Protein AF-A0A662TTC0-F1 (afdb_monomer_lite)

Sequence (134 aa):
MVNDAEAVLLLKRLGYTEDDAKTLVELWKAKLAEKDMRETQRYVRDAYSLGTITRQEAEKRLRDVGLSEEKIKIVLDKEDARRLGSVKLPSASTVVKWLKAKIITEETAKKILEEINVKKEYIPYYIAEGKANA

Foldseek 3Di:
DQDLVNQLVVVVVVPDDSVVSNVVSVVVVVVVLVVVLVVQLVVLLVCVLVVVDDLVVSQVSNVVSPDDPVVSCVSVVVSVVVSLVVPPQDDLVRLLVCLLVVVDDLVRSLVSCVSVPPDPVCSVVSSVSSVPHD

Secondary structure (DSSP, 8-state):
---HHHHHHHHHHTT--HHHHHHHHHHHHHHHHHHHHHHHHHHHHHHHHTTSS-HHHHHHHHHHTT--HHHHHHHHHHHHHHHHHHS-PPPHHHHHHHHHTTSS-HHHHHHHHHHTT--TTTHHHHHHHHHS--

Radius of gyration: 27.47 Å; chains: 1; bounding box: 53×26×77 Å

Structure (mmCIF, N/CA/C/O backbone):
data_AF-A0A662TTC0-F1
#
_entry.id   AF-A0A662TTC0-F1
#
loop_
_atom_site.group_PDB
_atom_site.id
_atom_site.type_symbol
_atom_site.label_atom_id
_atom_site.label_alt_id
_atom_site.label_comp_id
_atom_site.label_asym_id
_atom_site.label_entity_id
_atom_site.label_seq_id
_atom_site.pdbx_PDB_ins_code
_atom_site.Cartn_x
_atom_site.Cartn_y
_atom_site.Cartn_z
_atom_site.occupancy
_atom_site.B_iso_or_equiv
_atom_site.auth_seq_id
_atom_site.auth_comp_id
_atom_site.auth_asym_id
_atom_site.auth_atom_id
_atom_site.pdbx_PDB_model_num
ATOM 1 N N . MET A 1 1 ? 3.334 -2.609 -35.422 1.00 64.88 1 MET A N 1
ATOM 2 C CA . MET A 1 1 ? 4.120 -2.041 -34.307 1.00 64.88 1 MET A CA 1
ATOM 3 C C . MET A 1 1 ? 5.497 -1.751 -34.866 1.00 64.88 1 MET A C 1
ATOM 5 O O . MET A 1 1 ? 6.020 -2.640 -35.520 1.00 64.88 1 MET A O 1
ATOM 9 N N . VAL A 1 2 ? 6.016 -0.536 -34.697 1.00 80.75 2 VAL A N 1
ATOM 10 C CA . VAL A 1 2 ? 7.366 -0.181 -35.161 1.00 80.75 2 VAL A CA 1
ATOM 11 C C . VAL A 1 2 ? 8.371 -0.810 -34.195 1.00 80.75 2 VAL A C 1
ATOM 13 O O . VAL A 1 2 ? 8.232 -0.610 -32.989 1.00 80.75 2 VAL A O 1
ATOM 16 N N . ASN A 1 3 ? 9.320 -1.600 -34.694 1.00 90.94 3 ASN A N 1
ATOM 17 C CA . ASN A 1 3 ? 10.397 -2.157 -33.863 1.00 90.94 3 ASN A CA 1
ATOM 18 C C . ASN A 1 3 ? 11.559 -1.156 -33.694 1.00 90.94 3 ASN A C 1
ATOM 20 O O . ASN A 1 3 ? 11.620 -0.145 -34.392 1.00 90.94 3 ASN A O 1
ATOM 24 N N . ASP A 1 4 ? 12.495 -1.431 -32.783 1.00 92.25 4 ASP A N 1
ATOM 25 C CA . ASP A 1 4 ? 13.611 -0.525 -32.466 1.00 92.25 4 ASP A CA 1
ATOM 26 C C . ASP A 1 4 ? 14.416 -0.108 -33.712 1.00 92.25 4 ASP A C 1
ATOM 28 O O . ASP A 1 4 ? 14.747 1.067 -33.879 1.00 92.25 4 ASP A O 1
ATOM 32 N N . ALA A 1 5 ? 14.689 -1.045 -34.626 1.00 91.88 5 ALA A N 1
ATOM 33 C CA . ALA A 1 5 ? 15.446 -0.770 -35.846 1.00 91.88 5 ALA A CA 1
ATOM 34 C C . ALA A 1 5 ? 14.666 0.136 -36.813 1.00 91.88 5 ALA A C 1
ATOM 36 O O . ALA A 1 5 ? 15.222 1.073 -37.390 1.00 91.88 5 ALA A O 1
ATOM 37 N N . GLU A 1 6 ? 13.363 -0.101 -36.958 1.00 94.50 6 GLU A N 1
ATOM 38 C CA . GLU A 1 6 ? 12.475 0.751 -37.749 1.00 94.50 6 GLU A CA 1
ATOM 39 C C . GLU A 1 6 ? 12.350 2.154 -37.136 1.00 94.50 6 GLU A C 1
ATOM 41 O O . GLU A 1 6 ? 12.368 3.145 -37.868 1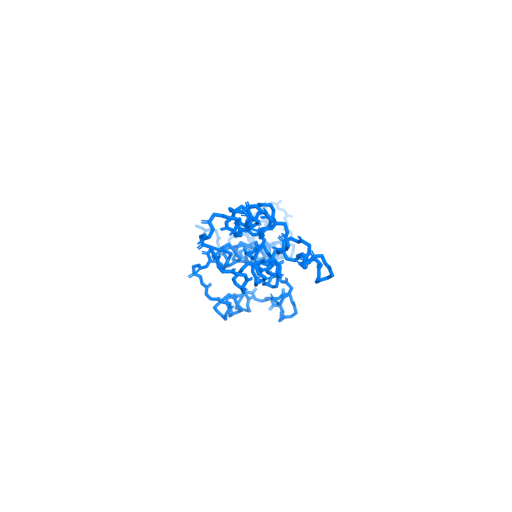.00 94.50 6 GLU A O 1
ATOM 46 N N . ALA A 1 7 ? 12.297 2.265 -35.805 1.00 94.00 7 ALA A N 1
ATOM 47 C CA . ALA A 1 7 ? 12.257 3.545 -35.103 1.00 94.00 7 ALA A CA 1
ATOM 48 C C . ALA A 1 7 ? 13.539 4.361 -35.341 1.00 94.00 7 ALA A C 1
ATOM 50 O O . ALA A 1 7 ? 13.454 5.548 -35.665 1.00 94.00 7 ALA A O 1
ATOM 51 N N . VAL A 1 8 ? 14.716 3.724 -35.280 1.00 95.50 8 VAL A N 1
ATOM 52 C CA . VAL A 1 8 ? 15.998 4.372 -35.610 1.00 95.50 8 VAL A CA 1
ATOM 53 C C . VAL A 1 8 ? 16.004 4.876 -37.056 1.00 95.50 8 VAL A C 1
ATOM 55 O O . VAL A 1 8 ? 16.403 6.012 -37.308 1.00 95.50 8 VAL A O 1
ATOM 58 N N . LEU A 1 9 ? 15.527 4.077 -38.018 1.00 95.69 9 LEU A N 1
ATOM 59 C CA . LEU A 1 9 ? 15.461 4.488 -39.426 1.00 95.69 9 LEU A CA 1
ATOM 60 C C . LEU A 1 9 ? 14.521 5.680 -39.648 1.00 95.69 9 LEU A C 1
ATOM 62 O O . LEU A 1 9 ? 14.849 6.584 -40.420 1.00 95.69 9 LEU A O 1
ATOM 66 N N . LEU A 1 10 ? 13.369 5.702 -38.974 1.00 95.56 10 LEU A N 1
ATOM 67 C CA . LEU A 1 10 ? 12.433 6.825 -39.032 1.00 95.56 10 LEU A CA 1
ATOM 68 C C . LEU A 1 10 ? 13.042 8.097 -38.431 1.00 95.56 10 LEU A C 1
ATOM 70 O O . LEU A 1 10 ? 12.947 9.157 -39.044 1.00 95.56 10 LEU A O 1
ATOM 74 N N . LEU A 1 11 ? 13.728 7.994 -37.291 1.00 96.25 11 LEU A N 1
ATOM 75 C CA . LEU A 1 11 ? 14.428 9.125 -36.675 1.00 96.25 11 LEU A CA 1
ATOM 76 C C . LEU A 1 11 ? 15.554 9.650 -37.577 1.00 96.25 11 LEU A C 1
ATOM 78 O O . LEU A 1 11 ? 15.658 10.858 -37.785 1.00 96.25 11 LEU A O 1
ATOM 82 N N . LYS A 1 12 ? 16.328 8.765 -38.217 1.00 97.00 12 LYS A N 1
ATOM 83 C CA . LYS A 1 12 ? 17.344 9.169 -39.205 1.00 97.00 12 LYS A CA 1
ATOM 84 C C . LYS A 1 12 ? 16.731 9.917 -40.395 1.00 97.00 12 LYS A C 1
ATOM 86 O O . LYS A 1 12 ? 17.291 10.912 -40.843 1.00 97.00 12 LYS A O 1
ATOM 91 N N . ARG A 1 13 ? 15.554 9.498 -40.881 1.00 96.19 13 ARG A N 1
ATOM 92 C CA . ARG A 1 13 ? 1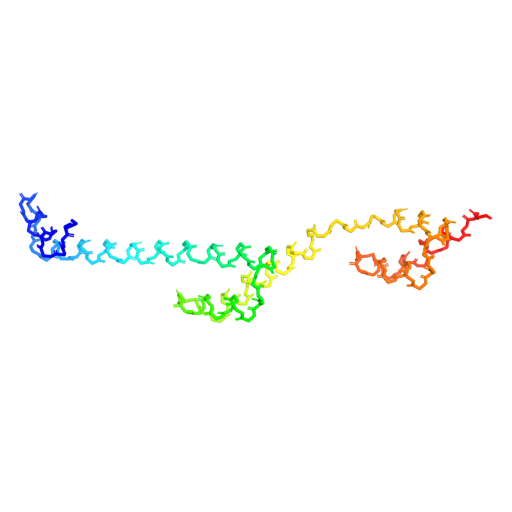4.817 10.214 -41.947 1.00 96.19 13 ARG A CA 1
ATOM 93 C C . ARG A 1 13 ? 14.353 11.610 -41.530 1.00 96.19 13 ARG A C 1
ATOM 95 O O . ARG A 1 13 ? 14.220 12.473 -42.389 1.00 96.19 13 ARG A O 1
ATOM 102 N N . LEU A 1 14 ? 14.122 11.828 -40.237 1.00 96.12 14 LEU A N 1
ATOM 103 C CA . LEU A 1 14 ? 13.781 13.135 -39.668 1.00 96.12 14 LEU A CA 1
ATOM 104 C C . LEU A 1 14 ? 15.013 14.024 -39.417 1.00 96.12 14 LEU A C 1
ATOM 106 O O . LEU A 1 14 ? 14.856 15.153 -38.963 1.00 96.12 14 LEU A O 1
ATOM 110 N N . GLY A 1 15 ? 16.222 13.540 -39.726 1.00 96.94 15 GLY A N 1
ATOM 111 C CA . GLY A 1 15 ? 17.468 14.304 -39.630 1.00 96.94 15 GLY A CA 1
ATOM 112 C C . GLY A 1 15 ? 18.302 14.029 -38.378 1.00 96.94 15 GLY A C 1
ATOM 113 O O . GLY A 1 15 ? 19.324 14.685 -38.191 1.00 96.94 15 GLY A O 1
ATOM 114 N N . TYR A 1 16 ? 17.913 13.070 -37.533 1.00 96.94 16 TYR A N 1
ATOM 115 C CA . TYR A 1 16 ? 18.737 12.668 -36.391 1.00 96.94 16 TYR A CA 1
ATOM 116 C C . TYR A 1 16 ? 19.957 11.859 -36.837 1.00 96.94 16 TYR A C 1
ATOM 118 O O . TYR A 1 16 ? 19.892 11.064 -37.781 1.00 96.94 16 TYR A O 1
ATOM 126 N N . THR A 1 17 ? 21.067 12.018 -36.116 1.00 97.69 17 THR A N 1
ATOM 127 C CA . THR A 1 17 ? 22.215 11.121 -36.271 1.00 97.69 17 THR A CA 1
ATOM 128 C C . THR A 1 17 ? 21.845 9.712 -35.802 1.00 97.69 17 THR A C 1
ATOM 130 O O . THR A 1 17 ? 20.854 9.501 -35.101 1.00 97.69 17 THR A O 1
ATOM 133 N N . GLU A 1 18 ? 22.628 8.713 -36.202 1.00 94.94 18 GLU A N 1
ATOM 134 C CA . GLU A 1 18 ? 22.376 7.338 -35.768 1.00 94.94 18 GLU A CA 1
ATOM 135 C C . GLU A 1 18 ? 22.512 7.163 -34.250 1.00 94.94 18 GLU A C 1
ATOM 137 O O . GLU A 1 18 ? 21.710 6.449 -33.647 1.00 94.94 18 GLU A O 1
ATOM 142 N N . ASP A 1 19 ? 23.479 7.843 -33.636 1.00 96.56 19 ASP A N 1
ATOM 143 C CA . ASP A 1 19 ? 23.717 7.776 -32.194 1.00 96.56 19 ASP A CA 1
ATOM 144 C C . ASP A 1 19 ? 22.597 8.470 -31.410 1.00 96.56 19 ASP A C 1
ATOM 146 O O . ASP A 1 19 ? 22.090 7.911 -30.431 1.00 96.56 19 ASP A O 1
ATOM 150 N N . ASP A 1 20 ? 22.123 9.629 -31.883 1.00 97.19 20 ASP A N 1
ATOM 151 C CA . ASP A 1 20 ? 20.967 10.310 -31.286 1.00 97.19 20 ASP A CA 1
ATOM 152 C C . ASP A 1 20 ? 19.701 9.460 -31.417 1.00 97.19 20 ASP A C 1
ATOM 154 O O . ASP A 1 20 ? 18.944 9.307 -30.458 1.00 97.19 20 ASP A O 1
ATOM 158 N N . ALA A 1 21 ? 19.478 8.858 -32.589 1.00 97.38 21 ALA A N 1
ATOM 159 C CA . ALA A 1 21 ? 18.326 8.002 -32.834 1.00 97.38 21 ALA A CA 1
ATOM 160 C C . ALA A 1 21 ? 18.311 6.781 -31.897 1.00 97.38 21 ALA A C 1
ATOM 162 O O . ALA A 1 21 ? 17.276 6.482 -31.299 1.00 97.38 21 ALA A O 1
ATOM 163 N N . LYS A 1 22 ? 19.457 6.109 -31.713 1.00 95.88 22 LYS A N 1
ATOM 164 C CA . LYS A 1 22 ? 19.595 4.997 -30.753 1.00 95.88 22 LYS A CA 1
ATOM 165 C C . LYS A 1 22 ? 19.353 5.461 -29.316 1.00 95.88 22 LYS A C 1
ATOM 167 O O . LYS A 1 22 ? 18.604 4.818 -28.585 1.00 95.88 22 LYS A O 1
ATOM 172 N N . THR A 1 23 ? 19.923 6.603 -28.934 1.00 97.00 23 THR A N 1
ATOM 173 C CA . THR A 1 23 ? 19.750 7.182 -27.592 1.00 97.00 23 THR A CA 1
ATOM 174 C C . THR A 1 23 ? 18.283 7.499 -27.296 1.00 97.00 23 THR A C 1
ATOM 176 O O . THR A 1 23 ? 17.789 7.200 -26.209 1.00 97.00 23 THR A O 1
ATOM 179 N N . LEU A 1 24 ? 17.554 8.060 -28.265 1.00 95.88 24 LEU A N 1
ATOM 180 C CA . LEU A 1 24 ? 16.129 8.367 -28.129 1.00 95.88 24 LEU A CA 1
ATOM 181 C C . LEU A 1 24 ? 15.269 7.109 -27.978 1.00 95.88 24 LEU A C 1
ATOM 183 O O . LEU A 1 24 ? 14.345 7.104 -27.161 1.00 95.88 24 LEU A O 1
ATOM 187 N N . VAL A 1 25 ? 15.573 6.049 -28.733 1.00 95.75 25 VAL A N 1
ATOM 188 C CA . VAL A 1 25 ? 14.876 4.759 -28.620 1.00 95.75 25 VAL A CA 1
ATOM 189 C C . VAL A 1 25 ? 15.090 4.146 -27.234 1.00 95.75 25 VAL A C 1
ATOM 191 O O . VAL A 1 25 ? 14.118 3.762 -26.582 1.00 95.75 25 VAL A O 1
ATOM 194 N N . GLU A 1 26 ? 16.324 4.131 -26.730 1.00 95.62 26 GLU A N 1
ATOM 195 C CA . GLU A 1 26 ? 16.621 3.610 -25.389 1.00 95.62 26 GLU A CA 1
ATOM 196 C C . GLU A 1 26 ? 15.981 4.453 -24.277 1.00 95.62 26 GLU A C 1
ATOM 198 O O . GLU A 1 26 ? 15.371 3.909 -23.353 1.00 95.62 26 GLU A O 1
ATOM 203 N N . LEU A 1 27 ? 16.007 5.785 -24.397 1.00 95.50 27 LEU A N 1
ATOM 204 C CA . LEU A 1 27 ? 15.302 6.676 -23.472 1.00 95.50 27 LEU A CA 1
ATOM 205 C C . LEU A 1 27 ? 13.792 6.399 -23.459 1.00 95.50 27 LEU A C 1
ATOM 207 O O . LEU A 1 27 ? 13.161 6.420 -22.400 1.00 95.50 27 LEU A O 1
ATOM 211 N N . TRP A 1 28 ? 13.195 6.162 -24.627 1.00 94.38 28 TRP A N 1
ATOM 212 C CA . TRP A 1 28 ? 11.773 5.855 -24.732 1.00 94.38 28 TRP A CA 1
ATOM 213 C C . TRP A 1 28 ? 11.429 4.518 -24.069 1.00 94.38 28 TRP A C 1
ATOM 215 O O . TRP A 1 28 ? 10.473 4.456 -23.294 1.00 94.38 28 TRP A O 1
ATOM 225 N N . LYS A 1 29 ? 12.246 3.482 -24.279 1.00 93.75 29 LYS A N 1
ATOM 226 C CA . LYS A 1 29 ? 12.089 2.176 -23.620 1.00 93.75 29 LYS A CA 1
ATOM 227 C C . LYS A 1 29 ? 12.210 2.290 -22.102 1.00 93.75 29 LYS A C 1
ATOM 229 O O . LYS A 1 29 ? 11.369 1.750 -21.385 1.00 93.75 29 LYS A O 1
ATOM 234 N N . ALA A 1 30 ? 13.180 3.060 -21.609 1.00 92.12 30 ALA A N 1
ATOM 235 C CA . ALA A 1 30 ? 13.325 3.330 -20.180 1.00 92.12 30 ALA A CA 1
ATOM 236 C C . ALA A 1 30 ? 12.084 4.031 -19.598 1.00 92.12 30 ALA A C 1
ATOM 238 O O . ALA A 1 30 ? 11.592 3.641 -18.539 1.00 92.12 30 ALA A O 1
ATOM 239 N N . LYS A 1 31 ? 11.524 5.019 -20.311 1.00 93.00 31 LYS A N 1
ATOM 240 C CA . LYS A 1 31 ? 10.289 5.708 -19.898 1.00 93.00 31 LYS A CA 1
ATOM 241 C C . LYS A 1 31 ? 9.072 4.784 -19.872 1.00 93.00 31 LYS A C 1
ATOM 243 O O . LYS A 1 31 ? 8.242 4.916 -18.974 1.00 93.00 31 LYS A O 1
ATOM 248 N N . LEU A 1 32 ? 8.949 3.873 -20.838 1.00 91.56 32 LEU A N 1
ATOM 249 C CA . LEU A 1 32 ? 7.881 2.872 -20.841 1.00 91.56 32 LEU A CA 1
ATOM 250 C C . LEU A 1 32 ? 8.004 1.925 -19.648 1.00 91.56 32 LEU A C 1
ATOM 252 O O . LEU A 1 32 ? 7.039 1.764 -18.909 1.00 91.56 32 LEU A O 1
ATOM 256 N N . ALA A 1 33 ? 9.200 1.386 -19.404 1.00 89.50 33 ALA A N 1
ATOM 257 C CA . ALA A 1 33 ? 9.449 0.516 -18.260 1.00 89.50 33 ALA A CA 1
ATOM 258 C C . ALA A 1 33 ? 9.156 1.224 -16.924 1.00 89.50 33 ALA A C 1
ATOM 260 O O . ALA A 1 33 ? 8.527 0.650 -16.036 1.00 89.50 33 ALA A O 1
ATOM 261 N N . GLU A 1 34 ? 9.548 2.495 -16.787 1.00 90.44 34 GLU A N 1
ATOM 262 C CA . GLU A 1 34 ? 9.228 3.290 -15.600 1.00 90.44 34 GLU A CA 1
ATOM 263 C C . GLU A 1 34 ? 7.712 3.481 -15.431 1.00 90.44 34 GLU A C 1
ATOM 265 O O . GLU A 1 34 ? 7.191 3.383 -14.314 1.00 90.44 34 GLU A O 1
ATOM 270 N N . LYS A 1 35 ? 6.991 3.745 -16.526 1.00 91.06 35 LYS A N 1
ATOM 271 C CA . LYS A 1 35 ? 5.533 3.893 -16.508 1.00 91.06 35 LYS A CA 1
ATOM 272 C C . LYS A 1 35 ? 4.851 2.592 -16.078 1.00 91.06 35 LYS A C 1
ATOM 274 O O . LYS A 1 35 ? 4.039 2.631 -15.154 1.00 91.06 35 LYS A O 1
ATOM 279 N N . ASP A 1 36 ? 5.214 1.465 -16.680 1.00 89.25 36 ASP A N 1
ATOM 280 C CA . ASP A 1 36 ? 4.641 0.152 -16.365 1.00 89.25 36 ASP A CA 1
ATOM 281 C C . ASP A 1 36 ? 4.924 -0.246 -14.909 1.00 89.25 36 ASP A C 1
ATOM 283 O O . ASP A 1 36 ? 4.043 -0.743 -14.198 1.00 89.25 36 ASP A O 1
ATOM 287 N N . MET A 1 37 ? 6.130 0.056 -14.417 1.00 90.12 37 MET A N 1
ATOM 288 C CA . MET A 1 37 ? 6.489 -0.119 -13.012 1.00 90.12 37 MET A CA 1
ATOM 289 C C . MET A 1 37 ? 5.586 0.723 -12.097 1.00 90.12 37 MET A C 1
ATOM 291 O O . MET A 1 37 ? 5.046 0.204 -11.117 1.00 90.12 37 MET A O 1
ATOM 295 N N . ARG A 1 38 ? 5.393 2.017 -12.397 1.00 90.00 38 ARG A N 1
ATOM 296 C CA . ARG A 1 38 ? 4.528 2.915 -11.605 1.00 90.00 38 ARG A CA 1
ATOM 297 C C . ARG A 1 38 ? 3.067 2.462 -11.612 1.00 90.00 38 ARG A C 1
ATOM 299 O O . ARG A 1 38 ? 2.409 2.518 -10.571 1.00 90.00 38 ARG A O 1
ATOM 306 N N . GLU A 1 39 ? 2.558 2.008 -12.754 1.00 92.75 39 GLU A N 1
ATOM 307 C CA . GLU A 1 39 ? 1.204 1.460 -12.858 1.00 92.75 39 GLU A CA 1
ATOM 308 C C . GLU A 1 39 ? 1.062 0.177 -12.035 1.00 92.75 39 GLU A C 1
ATOM 310 O O . GLU A 1 39 ? 0.132 0.062 -11.235 1.00 92.75 39 GLU A O 1
ATOM 315 N N . THR A 1 40 ? 2.024 -0.741 -12.129 1.00 91.38 40 THR A N 1
ATOM 316 C CA . THR A 1 40 ? 2.005 -1.986 -11.348 1.00 91.38 40 THR A CA 1
ATOM 317 C C . THR A 1 40 ? 2.053 -1.715 -9.846 1.00 91.38 40 THR A C 1
ATOM 319 O O . THR A 1 40 ? 1.264 -2.285 -9.093 1.00 91.38 40 THR A O 1
ATOM 322 N N . GLN A 1 41 ? 2.902 -0.783 -9.398 1.00 92.56 41 GLN A N 1
ATOM 323 C CA . GLN A 1 41 ? 2.926 -0.334 -8.001 1.00 92.56 41 GLN A CA 1
ATOM 324 C C . GLN A 1 41 ? 1.554 0.146 -7.526 1.00 92.56 41 GLN A C 1
ATOM 326 O O . GLN A 1 41 ? 1.128 -0.188 -6.418 1.00 92.56 41 GLN A O 1
ATOM 331 N N . ARG A 1 42 ? 0.858 0.935 -8.355 1.00 93.50 42 ARG A N 1
ATOM 332 C CA . ARG A 1 42 ? -0.487 1.422 -8.046 1.00 93.50 42 ARG A CA 1
ATOM 333 C C . ARG A 1 42 ? -1.476 0.263 -7.924 1.00 93.50 42 ARG A C 1
ATOM 335 O O . ARG A 1 42 ? -2.142 0.173 -6.899 1.00 93.50 42 ARG A O 1
ATOM 342 N N . TYR A 1 43 ? -1.521 -0.645 -8.898 1.00 95.19 43 TYR A N 1
ATOM 343 C CA . TYR A 1 43 ? -2.440 -1.788 -8.867 1.00 95.19 43 TYR A CA 1
ATOM 344 C C . TYR A 1 43 ? -2.217 -2.697 -7.655 1.00 95.19 43 TYR A C 1
ATOM 346 O O . TYR A 1 43 ? -3.181 -3.129 -7.026 1.00 95.19 43 TYR A O 1
ATOM 354 N N . VAL A 1 44 ? -0.958 -2.960 -7.291 1.00 95.62 44 VAL A N 1
ATOM 355 C CA . VAL A 1 44 ? -0.627 -3.784 -6.119 1.00 95.62 44 VAL A CA 1
ATOM 356 C C . VAL A 1 44 ? -1.070 -3.101 -4.825 1.00 95.62 44 VAL A C 1
ATOM 358 O O . VAL A 1 44 ? -1.671 -3.749 -3.969 1.00 95.62 44 VAL A O 1
ATOM 361 N N . ARG A 1 45 ? -0.832 -1.791 -4.686 1.00 93.00 45 ARG A N 1
ATOM 362 C CA . ARG A 1 45 ? -1.289 -1.020 -3.519 1.00 93.00 45 ARG A CA 1
ATOM 363 C C . ARG A 1 45 ? -2.809 -0.995 -3.405 1.00 93.00 45 ARG A C 1
ATOM 365 O O . ARG A 1 45 ? -3.323 -1.201 -2.310 1.00 93.00 45 ARG A O 1
ATOM 372 N N . ASP A 1 46 ? -3.510 -0.782 -4.515 1.00 91.81 46 ASP A N 1
ATOM 373 C CA . ASP A 1 46 ? -4.972 -0.768 -4.546 1.00 91.81 46 ASP A CA 1
ATOM 374 C C . ASP A 1 46 ? -5.523 -2.145 -4.134 1.00 91.81 46 ASP A C 1
ATOM 376 O O . ASP A 1 46 ? -6.325 -2.233 -3.203 1.00 91.81 46 ASP A O 1
ATOM 380 N N . ALA A 1 47 ? -5.017 -3.232 -4.727 1.00 92.06 47 ALA A N 1
ATOM 381 C CA . ALA A 1 47 ? -5.406 -4.599 -4.378 1.00 92.06 47 ALA A CA 1
ATOM 382 C C . ALA A 1 47 ? -5.126 -4.943 -2.905 1.00 92.06 47 ALA A C 1
ATOM 384 O O . ALA A 1 47 ? -5.949 -5.593 -2.258 1.00 92.06 47 ALA A O 1
ATOM 385 N N . TYR A 1 48 ? -3.992 -4.489 -2.361 1.00 93.50 48 TYR A N 1
ATOM 386 C CA . TYR A 1 48 ? -3.666 -4.670 -0.948 1.00 93.50 48 TYR A CA 1
ATOM 387 C C . TYR A 1 48 ? -4.615 -3.881 -0.037 1.00 93.50 48 TYR A C 1
ATOM 389 O O . TYR A 1 48 ? -5.140 -4.422 0.937 1.00 93.50 48 TYR A O 1
ATOM 397 N N . SER A 1 49 ? -4.888 -2.617 -0.376 1.00 87.12 49 SER A N 1
ATOM 398 C CA . SER A 1 49 ? -5.795 -1.753 0.390 1.00 87.12 49 SER A CA 1
ATOM 399 C C . SER A 1 49 ? -7.214 -2.328 0.473 1.00 87.12 49 SER A C 1
ATOM 401 O O . SER A 1 49 ? -7.848 -2.261 1.525 1.00 87.12 49 SER A O 1
ATOM 403 N N . LEU A 1 50 ? -7.669 -2.970 -0.608 1.00 87.31 50 LEU A N 1
ATOM 404 C CA . LEU A 1 50 ? -8.960 -3.650 -0.707 1.00 87.31 50 LEU A CA 1
ATOM 405 C C . LEU A 1 50 ? -8.977 -5.026 -0.020 1.00 87.31 50 LEU A C 1
ATOM 407 O O . LEU A 1 50 ? -10.038 -5.633 0.097 1.00 87.31 50 LEU A O 1
ATOM 411 N N . GLY A 1 51 ? -7.827 -5.528 0.440 1.00 87.38 51 GLY A N 1
ATOM 412 C CA . GLY A 1 51 ? -7.701 -6.856 1.042 1.00 87.38 51 GLY A CA 1
ATOM 413 C C . GLY A 1 51 ? -7.799 -8.011 0.041 1.00 87.38 51 GLY A C 1
ATOM 414 O O . GLY A 1 51 ? -7.922 -9.158 0.461 1.00 87.38 51 GLY A O 1
ATOM 415 N N . THR A 1 52 ? -7.733 -7.732 -1.265 1.00 93.25 52 THR A N 1
ATOM 416 C CA . THR A 1 52 ? -7.762 -8.745 -2.334 1.00 93.25 52 THR A CA 1
ATOM 417 C C . THR A 1 52 ? -6.486 -9.586 -2.360 1.00 93.25 52 THR A C 1
ATOM 419 O O . THR A 1 52 ? -6.503 -10.721 -2.827 1.00 93.25 52 THR A O 1
ATOM 422 N N . ILE A 1 53 ? -5.376 -9.029 -1.870 1.00 94.00 53 ILE A N 1
ATOM 423 C CA . ILE A 1 53 ? -4.101 -9.729 -1.700 1.00 94.00 53 ILE A CA 1
ATOM 424 C C . ILE A 1 53 ? -3.580 -9.543 -0.276 1.00 94.00 53 ILE A C 1
ATOM 426 O O . ILE A 1 53 ? -3.842 -8.534 0.384 1.00 94.00 53 ILE A O 1
ATOM 430 N N . THR A 1 54 ? -2.812 -10.519 0.185 1.00 94.44 54 THR A N 1
ATOM 431 C CA . THR A 1 54 ? -2.114 -10.480 1.470 1.00 94.44 54 THR A CA 1
ATOM 432 C C . THR A 1 54 ? -0.910 -9.540 1.426 1.00 94.44 54 THR A C 1
ATOM 434 O O . THR A 1 54 ? -0.413 -9.161 0.362 1.00 94.44 54 THR A O 1
ATOM 437 N N . ARG A 1 55 ? -0.387 -9.194 2.608 1.00 93.62 55 ARG A N 1
ATOM 438 C CA . ARG A 1 55 ? 0.816 -8.362 2.721 1.00 93.62 55 ARG A CA 1
ATOM 439 C C . ARG A 1 55 ? 2.024 -9.014 2.050 1.00 93.62 55 ARG A C 1
ATOM 441 O O . ARG A 1 55 ? 2.711 -8.358 1.280 1.00 93.62 55 ARG A O 1
ATOM 448 N N . GLN A 1 56 ? 2.230 -10.312 2.272 1.00 95.69 56 GLN A N 1
ATOM 449 C CA . GLN A 1 56 ? 3.338 -11.062 1.670 1.00 95.69 56 GLN A CA 1
ATOM 450 C C . GLN A 1 56 ? 3.248 -11.099 0.136 1.00 95.69 56 GLN A C 1
ATOM 452 O O . GLN A 1 56 ? 4.258 -10.969 -0.554 1.00 95.69 56 GLN A O 1
ATOM 457 N N . GLU A 1 57 ? 2.040 -11.231 -0.421 1.00 96.50 57 GLU A N 1
ATOM 458 C CA . GLU A 1 57 ? 1.833 -11.166 -1.872 1.00 96.50 57 GLU A CA 1
ATOM 459 C C . GLU A 1 57 ? 2.106 -9.768 -2.431 1.00 96.50 57 GLU A C 1
ATOM 461 O O . GLU A 1 57 ? 2.686 -9.648 -3.512 1.00 96.50 57 GLU A O 1
ATOM 466 N N . ALA A 1 58 ? 1.721 -8.717 -1.704 1.00 96.50 58 ALA A N 1
ATOM 467 C CA . ALA A 1 58 ? 2.029 -7.344 -2.080 1.00 96.50 58 ALA A CA 1
ATOM 468 C C . ALA A 1 58 ? 3.545 -7.080 -2.047 1.00 96.50 58 ALA A C 1
ATOM 470 O O . ALA A 1 58 ? 4.084 -6.538 -3.010 1.00 96.50 58 ALA A O 1
ATOM 471 N N . GLU A 1 59 ? 4.244 -7.523 -0.997 1.00 97.00 59 GLU A N 1
ATOM 472 C CA . GLU A 1 59 ? 5.707 -7.426 -0.872 1.00 97.00 59 GLU A CA 1
ATOM 473 C C . GLU A 1 59 ? 6.412 -8.109 -2.046 1.00 97.00 59 GLU A C 1
ATOM 475 O O . GLU A 1 59 ? 7.247 -7.492 -2.709 1.00 97.00 59 GLU A O 1
ATOM 480 N N . LYS A 1 60 ? 6.017 -9.349 -2.367 1.00 97.12 60 LYS A N 1
ATOM 481 C CA . LYS A 1 60 ? 6.570 -10.096 -3.502 1.00 97.12 60 LYS A CA 1
ATOM 482 C C . LYS A 1 60 ? 6.378 -9.344 -4.823 1.00 97.12 60 LYS A C 1
ATOM 484 O O . LYS A 1 60 ? 7.348 -9.105 -5.532 1.00 97.12 60 LYS A O 1
ATOM 489 N N . ARG A 1 61 ? 5.150 -8.918 -5.136 1.00 96.12 61 ARG A N 1
ATOM 490 C CA . ARG A 1 61 ? 4.846 -8.244 -6.413 1.00 96.12 61 ARG A CA 1
ATOM 491 C C . ARG A 1 61 ? 5.539 -6.887 -6.548 1.00 96.12 61 ARG A C 1
ATOM 493 O O . ARG A 1 61 ? 5.929 -6.515 -7.649 1.00 96.12 61 ARG A O 1
ATOM 500 N N . LEU A 1 62 ? 5.694 -6.141 -5.452 1.00 95.44 62 LEU A N 1
ATOM 501 C CA . LEU A 1 62 ? 6.432 -4.875 -5.462 1.00 95.44 62 LEU A CA 1
ATOM 502 C C . LEU A 1 62 ? 7.941 -5.098 -5.640 1.00 95.44 62 LEU A C 1
ATOM 504 O O . LEU A 1 62 ? 8.590 -4.320 -6.337 1.00 95.44 62 LEU A O 1
ATOM 508 N N . ARG A 1 63 ? 8.498 -6.169 -5.066 1.00 95.75 63 ARG A N 1
ATOM 509 C CA . ARG A 1 63 ? 9.894 -6.562 -5.296 1.00 95.75 63 ARG A CA 1
ATOM 510 C C . ARG A 1 63 ? 10.135 -6.953 -6.752 1.00 95.75 63 ARG A C 1
ATOM 512 O O . ARG A 1 63 ? 11.119 -6.513 -7.337 1.00 95.75 63 ARG A O 1
ATOM 519 N N . ASP A 1 64 ? 9.212 -7.709 -7.345 1.00 94.00 64 ASP A N 1
ATOM 520 C CA . ASP A 1 64 ? 9.309 -8.178 -8.734 1.00 94.00 64 ASP A CA 1
ATOM 521 C C . ASP A 1 64 ? 9.343 -7.018 -9.749 1.00 94.00 64 ASP A C 1
ATOM 523 O O . ASP A 1 64 ? 9.942 -7.149 -10.814 1.00 94.00 64 ASP A O 1
ATOM 527 N N . VAL A 1 65 ? 8.766 -5.857 -9.408 1.00 90.75 65 VAL A N 1
ATOM 528 C CA . VAL A 1 65 ? 8.850 -4.630 -10.225 1.00 90.75 65 VAL A CA 1
ATOM 529 C C . VAL A 1 65 ? 9.969 -3.675 -9.796 1.00 90.75 65 VAL A C 1
ATOM 531 O O . VAL A 1 65 ? 10.001 -2.528 -10.229 1.00 90.75 65 VAL A O 1
ATOM 534 N N . GLY A 1 66 ? 10.906 -4.130 -8.960 1.00 89.31 66 GLY A N 1
ATOM 535 C CA . GLY A 1 66 ? 12.162 -3.428 -8.689 1.00 89.31 66 GLY A CA 1
ATOM 536 C C . GLY A 1 66 ? 12.130 -2.414 -7.543 1.00 89.31 66 GLY A C 1
ATOM 537 O O . GLY A 1 66 ? 13.017 -1.560 -7.462 1.00 89.31 66 GLY A O 1
ATOM 538 N N . LEU A 1 67 ? 11.145 -2.468 -6.640 1.00 92.62 67 LEU A N 1
ATOM 539 C CA . LEU A 1 67 ? 11.191 -1.639 -5.429 1.00 92.62 67 LEU A CA 1
ATOM 540 C C . LEU A 1 67 ? 12.157 -2.245 -4.417 1.00 92.62 67 LEU A C 1
ATOM 542 O O . LEU A 1 67 ? 12.196 -3.454 -4.214 1.00 92.62 67 LEU A O 1
ATOM 546 N N . SER A 1 68 ? 12.892 -1.377 -3.725 1.00 94.06 68 SER A N 1
ATOM 547 C CA . SER A 1 68 ? 13.700 -1.781 -2.579 1.00 94.06 68 SER A CA 1
ATOM 548 C C . SER A 1 68 ? 12.823 -2.161 -1.385 1.00 94.06 68 SER A C 1
ATOM 550 O O . SER A 1 68 ? 11.754 -1.580 -1.183 1.00 94.06 68 SER A O 1
ATOM 552 N N . GLU A 1 69 ? 13.315 -3.069 -0.539 1.00 94.50 69 GLU A N 1
ATOM 553 C CA . GLU A 1 69 ? 12.627 -3.509 0.688 1.00 94.50 69 GLU A CA 1
ATOM 554 C C . GLU A 1 69 ? 12.199 -2.337 1.584 1.00 94.50 69 GLU A C 1
ATOM 556 O O . GLU A 1 69 ? 11.088 -2.316 2.108 1.00 94.50 69 GLU A O 1
ATOM 561 N N . GLU A 1 70 ? 13.047 -1.314 1.713 1.00 95.50 70 GLU A N 1
ATOM 562 C CA . GLU A 1 70 ? 12.733 -0.105 2.479 1.00 95.50 70 GLU A CA 1
ATOM 563 C C . GLU A 1 70 ? 11.502 0.629 1.921 1.00 95.50 70 GLU A C 1
ATOM 565 O O . GLU A 1 70 ? 10.587 0.987 2.667 1.00 95.50 70 GLU A O 1
ATOM 570 N N . LYS A 1 71 ? 11.435 0.811 0.594 1.00 94.25 71 LYS A N 1
ATOM 571 C CA . LYS A 1 71 ? 10.290 1.455 -0.065 1.00 94.25 71 LYS A CA 1
ATOM 572 C C . LYS A 1 71 ? 9.031 0.607 0.063 1.00 94.25 71 LYS A C 1
ATOM 574 O O . LYS A 1 71 ? 7.964 1.160 0.323 1.00 94.25 71 LYS A O 1
ATOM 579 N N . ILE A 1 72 ? 9.155 -0.712 -0.098 1.00 96.12 72 ILE A N 1
ATOM 580 C CA . ILE A 1 72 ? 8.050 -1.663 0.074 1.00 96.12 72 ILE A CA 1
ATOM 581 C C . ILE A 1 72 ? 7.459 -1.515 1.476 1.00 96.12 72 ILE A C 1
ATOM 583 O O . ILE A 1 72 ? 6.251 -1.312 1.612 1.00 96.12 72 ILE A O 1
ATOM 587 N N . LYS A 1 73 ? 8.312 -1.518 2.506 1.00 95.62 73 LYS A N 1
ATOM 588 C CA . LYS A 1 73 ? 7.895 -1.344 3.898 1.00 95.62 73 LYS A CA 1
ATOM 589 C C . LYS A 1 73 ? 7.129 -0.035 4.101 1.00 95.62 73 LYS A C 1
ATOM 591 O O . LYS A 1 73 ? 6.010 -0.066 4.600 1.00 95.62 73 LYS A O 1
ATOM 596 N N . ILE A 1 74 ? 7.682 1.101 3.668 1.00 94.56 74 ILE A N 1
ATOM 597 C CA . ILE A 1 74 ? 7.031 2.418 3.808 1.00 94.56 74 ILE A CA 1
ATOM 598 C C . ILE A 1 74 ? 5.657 2.439 3.123 1.00 94.56 74 ILE A C 1
ATOM 600 O O . ILE A 1 74 ? 4.684 2.957 3.677 1.00 94.56 74 ILE A O 1
ATOM 604 N N . VAL A 1 75 ? 5.572 1.889 1.910 1.00 92.44 75 VAL A N 1
ATOM 605 C CA . VAL A 1 75 ? 4.335 1.854 1.127 1.00 92.44 75 VAL A CA 1
ATOM 606 C C . VAL A 1 75 ? 3.264 1.025 1.830 1.00 92.44 75 VAL A C 1
ATOM 608 O O . VAL A 1 75 ? 2.145 1.511 1.993 1.00 92.44 75 VAL A O 1
ATOM 611 N N . LEU A 1 76 ? 3.593 -0.194 2.258 1.00 94.69 76 LEU A N 1
ATOM 612 C CA . LEU A 1 76 ? 2.615 -1.105 2.850 1.00 94.69 76 LEU A CA 1
ATOM 613 C C . LEU A 1 76 ? 2.226 -0.699 4.272 1.00 94.69 76 LEU A C 1
ATOM 615 O O . LEU A 1 76 ? 1.045 -0.759 4.597 1.00 94.69 76 LEU A O 1
ATOM 619 N N . ASP A 1 77 ? 3.157 -0.171 5.073 1.00 93.19 77 ASP A N 1
ATOM 620 C CA . ASP A 1 77 ? 2.851 0.385 6.399 1.00 93.19 77 ASP A CA 1
ATOM 621 C C . ASP A 1 77 ? 1.857 1.559 6.288 1.00 93.19 77 ASP A C 1
ATOM 623 O O . ASP A 1 77 ? 0.930 1.691 7.092 1.00 93.19 77 ASP A O 1
ATOM 627 N N . LYS A 1 78 ? 1.989 2.392 5.244 1.00 90.69 78 LYS A N 1
ATOM 628 C CA . LYS A 1 78 ? 1.030 3.469 4.958 1.00 90.69 78 LYS A CA 1
ATOM 629 C C . LYS A 1 78 ? -0.349 2.930 4.571 1.00 90.69 78 LYS A C 1
ATOM 631 O O . LYS A 1 78 ? -1.355 3.530 4.951 1.00 90.69 78 LYS A O 1
ATOM 636 N N . GLU A 1 79 ? -0.416 1.861 3.778 1.00 90.31 79 GLU A N 1
ATOM 637 C CA . GLU A 1 79 ? -1.699 1.244 3.422 1.00 90.31 79 GLU A CA 1
ATOM 638 C C . GLU A 1 79 ? -2.339 0.538 4.627 1.00 90.31 79 GLU A C 1
ATOM 640 O O . GLU A 1 79 ? -3.550 0.641 4.801 1.00 90.31 79 GLU A O 1
ATOM 645 N N . ASP A 1 80 ? -1.554 -0.069 5.520 1.00 87.81 80 ASP A N 1
ATOM 646 C CA . ASP A 1 80 ? -2.053 -0.636 6.781 1.00 87.81 80 ASP A CA 1
ATOM 647 C C . ASP A 1 80 ? -2.670 0.424 7.686 1.00 87.81 80 ASP A C 1
ATOM 649 O O . ASP A 1 80 ? -3.791 0.256 8.170 1.00 87.81 80 ASP A O 1
ATOM 653 N N . ALA A 1 81 ? -1.993 1.563 7.840 1.00 84.31 81 ALA A N 1
ATOM 654 C CA . ALA A 1 81 ? -2.533 2.697 8.579 1.00 84.31 81 ALA A CA 1
ATOM 655 C C . ALA A 1 81 ? -3.840 3.224 7.954 1.00 84.31 81 ALA A C 1
ATOM 657 O O . ALA A 1 81 ? -4.782 3.547 8.680 1.00 84.31 81 ALA A O 1
ATOM 658 N N . ARG A 1 82 ? -3.938 3.277 6.614 1.00 79.88 82 ARG A N 1
ATOM 659 C CA . ARG A 1 82 ? -5.193 3.653 5.938 1.00 79.88 82 A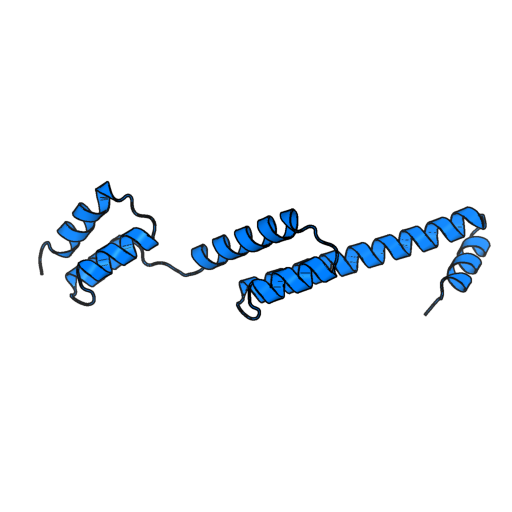RG A CA 1
ATOM 660 C C . ARG A 1 82 ? -6.292 2.631 6.156 1.00 79.88 82 ARG A C 1
ATOM 662 O O . ARG A 1 82 ? -7.418 3.041 6.409 1.00 79.88 82 ARG A O 1
ATOM 669 N N . ARG A 1 83 ? -5.994 1.334 6.069 1.00 75.25 83 ARG A N 1
ATOM 670 C CA . ARG A 1 83 ? -6.981 0.272 6.301 1.00 75.25 83 ARG A CA 1
ATOM 671 C C . ARG A 1 83 ? -7.538 0.362 7.716 1.00 75.25 83 ARG A C 1
ATOM 673 O O . ARG A 1 83 ? -8.756 0.426 7.864 1.00 75.25 83 ARG A O 1
ATOM 680 N N . LEU A 1 84 ? -6.666 0.492 8.717 1.00 68.88 84 LEU A N 1
ATOM 681 C CA . LEU A 1 84 ? -7.055 0.707 10.114 1.00 68.88 84 LEU A CA 1
ATOM 682 C C . LEU A 1 84 ? -7.905 1.977 10.292 1.00 68.88 84 LEU A C 1
ATOM 684 O O . LEU A 1 84 ? -8.925 1.932 10.970 1.00 68.88 84 LEU A O 1
ATOM 688 N N . GLY A 1 85 ? -7.540 3.085 9.636 1.00 64.12 85 GLY A N 1
ATOM 689 C CA . GLY A 1 85 ? -8.307 4.338 9.682 1.00 64.12 85 GLY A CA 1
ATOM 690 C C . GLY A 1 85 ? -9.601 4.349 8.853 1.00 64.12 85 GLY A C 1
ATOM 691 O O . GLY A 1 85 ? -10.468 5.187 9.090 1.00 64.12 85 GLY A O 1
ATOM 692 N N . SER A 1 86 ? -9.741 3.450 7.872 1.00 59.09 86 SER A N 1
ATOM 693 C CA . SER A 1 86 ? -10.905 3.357 6.974 1.00 59.09 86 SER A CA 1
ATOM 694 C C . SER A 1 86 ? -12.043 2.502 7.529 1.00 59.09 86 SER A C 1
ATOM 696 O O . SER A 1 86 ? -13.186 2.634 7.083 1.00 59.09 86 SER A O 1
ATOM 698 N N . VAL A 1 87 ? -11.763 1.659 8.529 1.00 64.81 87 VAL A N 1
ATOM 699 C CA . VAL A 1 87 ? -12.822 1.052 9.334 1.00 64.81 87 VAL A CA 1
ATOM 700 C C . VAL A 1 87 ? -13.496 2.198 10.077 1.00 64.81 87 VAL A C 1
ATOM 702 O O . VAL A 1 87 ? -12.857 2.887 10.868 1.00 64.81 87 VAL A O 1
ATOM 705 N N . LYS A 1 88 ? -14.783 2.448 9.801 1.00 68.75 88 LYS A N 1
ATOM 706 C CA . LYS A 1 88 ? -15.565 3.416 10.579 1.00 68.75 88 LYS A CA 1
ATOM 707 C C . LYS A 1 88 ? -15.651 2.916 12.014 1.00 68.75 88 LYS A C 1
ATOM 709 O O . LYS A 1 88 ? -16.517 2.113 12.352 1.00 68.75 88 LYS A O 1
ATOM 714 N N . LEU A 1 89 ? -14.731 3.390 12.839 1.00 80.19 89 LEU A N 1
ATOM 715 C CA . LEU A 1 89 ? -14.736 3.124 14.259 1.00 80.19 89 LEU A CA 1
ATOM 716 C C . LEU A 1 89 ? -15.908 3.878 14.906 1.00 80.19 89 LEU A C 1
ATOM 718 O O . LEU A 1 89 ? -16.227 5.000 14.494 1.00 80.19 89 LEU A O 1
ATOM 722 N N . PRO A 1 90 ? -16.583 3.282 15.902 1.00 86.56 90 PRO A N 1
ATOM 723 C CA . PRO A 1 90 ? -17.583 4.003 16.673 1.00 86.56 90 PRO A CA 1
ATOM 724 C C . PRO A 1 90 ? -16.927 5.192 17.382 1.00 86.56 90 PRO A C 1
ATOM 726 O O . PRO A 1 90 ? -15.792 5.111 17.847 1.00 86.56 90 PRO A O 1
ATOM 729 N N . SER A 1 91 ? -17.648 6.304 17.515 1.00 92.81 91 SER A N 1
ATOM 730 C CA . SER A 1 91 ? -17.204 7.374 18.411 1.00 92.81 91 SER A CA 1
ATOM 731 C C . SER A 1 91 ? -17.212 6.884 19.863 1.00 92.81 91 SER A C 1
ATOM 733 O O . SER A 1 91 ? -18.037 6.042 20.224 1.00 92.81 91 SER A O 1
ATOM 735 N N . ALA A 1 92 ? -16.390 7.475 20.737 1.00 94.25 92 ALA A N 1
ATOM 736 C CA . ALA A 1 92 ? -16.433 7.175 22.173 1.00 94.25 92 ALA A CA 1
ATOM 737 C C . ALA A 1 92 ? -17.856 7.338 22.750 1.00 94.25 92 ALA A C 1
ATOM 739 O O . ALA A 1 92 ? -18.332 6.489 23.496 1.00 94.25 92 ALA A O 1
ATOM 740 N N . SER A 1 93 ? -18.596 8.358 22.299 1.00 95.38 93 SER A N 1
ATOM 741 C CA . SER A 1 93 ? -20.005 8.562 22.663 1.00 95.38 93 SER A CA 1
ATOM 742 C C . SER A 1 93 ? -20.943 7.443 22.192 1.00 95.38 93 SER A C 1
ATOM 744 O O . SER A 1 93 ? -21.925 7.139 22.866 1.00 95.38 93 SER A O 1
ATOM 746 N N . THR A 1 94 ? -20.659 6.805 21.054 1.00 96.19 94 THR A N 1
ATOM 747 C CA . THR A 1 94 ? -21.410 5.633 20.580 1.00 96.19 94 THR A CA 1
ATOM 748 C C . THR A 1 94 ? -21.132 4.424 21.470 1.00 96.19 94 THR A C 1
ATOM 750 O O . THR A 1 94 ? -22.072 3.735 21.861 1.00 96.19 94 THR A O 1
ATOM 753 N N . VAL A 1 95 ? -19.874 4.220 21.871 1.00 96.38 95 VAL A N 1
ATOM 754 C CA . VAL A 1 95 ? -19.491 3.151 22.808 1.00 96.38 95 VAL A CA 1
ATOM 755 C C . VAL A 1 95 ? -20.185 3.329 24.163 1.00 96.38 95 VAL A C 1
ATOM 757 O O . VAL A 1 95 ? -20.751 2.372 24.689 1.00 96.38 95 VAL A O 1
ATOM 760 N N . VAL A 1 96 ? -20.235 4.558 24.692 1.00 96.50 96 VAL A N 1
ATOM 761 C CA . VAL A 1 96 ? -20.988 4.883 25.919 1.00 96.50 96 VAL A CA 1
ATOM 762 C C . VAL A 1 96 ? -22.470 4.529 25.777 1.00 96.50 96 VAL A C 1
ATOM 764 O O . VAL A 1 96 ? -23.039 3.916 26.678 1.00 96.50 96 VAL A O 1
ATOM 767 N N . LYS A 1 97 ? -23.105 4.873 24.647 1.00 96.31 97 LYS A N 1
ATOM 768 C CA . LYS A 1 97 ? -24.514 4.525 24.383 1.00 96.31 97 LYS A CA 1
ATOM 769 C C . LYS A 1 97 ? -24.739 3.012 24.367 1.00 96.31 97 LYS A C 1
ATOM 771 O O . LYS A 1 97 ? -25.719 2.550 24.945 1.00 96.31 97 LYS A O 1
ATOM 776 N N . TRP A 1 98 ? -23.848 2.245 23.739 1.00 96.88 98 TRP A N 1
ATOM 777 C CA . TRP A 1 98 ? -23.931 0.781 23.727 1.00 96.88 98 TRP A CA 1
ATOM 778 C C . TRP A 1 98 ? -23.787 0.178 25.124 1.00 96.88 98 TRP A C 1
ATOM 780 O O . TRP A 1 98 ? -24.508 -0.767 25.447 1.00 96.88 98 TRP A O 1
ATOM 790 N N . LEU A 1 99 ? -22.907 0.742 25.958 1.00 96.44 99 LEU A N 1
ATOM 791 C CA . LEU A 1 99 ? -22.740 0.314 27.345 1.00 96.44 99 LEU A CA 1
ATOM 792 C C . LEU A 1 99 ? -23.990 0.629 28.188 1.00 96.44 99 LEU A C 1
ATOM 794 O O . LEU A 1 99 ? -24.489 -0.268 28.866 1.00 96.44 99 LEU A O 1
ATOM 798 N N . LYS A 1 100 ? -24.562 1.840 28.066 1.00 95.31 100 LYS A N 1
ATOM 799 C CA . LYS A 1 100 ? -25.837 2.221 28.722 1.00 95.31 100 LYS 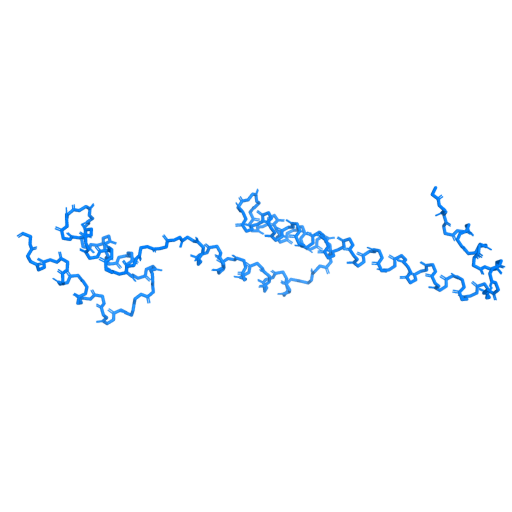A CA 1
ATOM 800 C C . LYS A 1 100 ? -26.976 1.280 28.347 1.00 95.31 100 LYS A C 1
ATOM 802 O O . LYS A 1 100 ? -27.729 0.828 29.202 1.00 95.31 100 LYS A O 1
ATOM 807 N N . ALA A 1 101 ? -27.071 0.949 27.062 1.00 95.38 101 ALA A N 1
ATOM 808 C CA . ALA A 1 101 ? -28.079 0.041 26.529 1.00 95.38 101 ALA A CA 1
ATOM 809 C C . ALA A 1 101 ? -27.805 -1.446 26.839 1.00 95.38 101 ALA A C 1
ATOM 811 O O . ALA A 1 101 ? -28.576 -2.298 26.403 1.00 95.38 101 ALA A O 1
ATOM 812 N N . LYS A 1 102 ? -26.716 -1.773 27.556 1.00 94.56 102 LYS A N 1
ATOM 813 C CA . LYS A 1 102 ? -26.273 -3.146 27.866 1.00 94.56 102 LYS A CA 1
ATOM 814 C C . LYS A 1 102 ? -26.072 -4.029 26.622 1.00 94.56 102 LYS A C 1
ATOM 816 O O . LYS A 1 102 ? -26.138 -5.251 26.713 1.00 94.56 102 LYS A O 1
ATOM 821 N N . ILE A 1 103 ? -25.802 -3.416 25.465 1.00 97.12 103 ILE A N 1
ATOM 822 C CA . ILE A 1 103 ? -25.493 -4.112 24.202 1.00 97.12 103 ILE A CA 1
ATOM 823 C C . ILE A 1 103 ? -24.088 -4.729 24.268 1.00 97.12 103 ILE A C 1
ATOM 825 O O . ILE A 1 103 ? -23.833 -5.772 23.673 1.00 97.12 103 ILE A O 1
ATOM 829 N N . ILE A 1 104 ? -23.179 -4.086 25.005 1.00 96.69 104 ILE A N 1
ATOM 830 C CA . ILE A 1 104 ? -21.801 -4.534 25.224 1.00 96.69 104 ILE A CA 1
ATOM 831 C C . ILE A 1 104 ? -21.470 -4.563 26.719 1.00 96.69 104 ILE A C 1
ATOM 833 O O . ILE A 1 104 ? -22.091 -3.863 27.519 1.00 96.69 104 ILE A O 1
ATOM 837 N N . THR A 1 105 ? -20.456 -5.347 27.091 1.00 97.00 105 THR A N 1
ATOM 838 C CA . THR A 1 105 ? -19.912 -5.371 28.457 1.00 97.00 105 THR A CA 1
ATOM 839 C C . THR A 1 105 ? -18.926 -4.224 28.691 1.00 97.00 105 THR A C 1
ATOM 841 O O . THR A 1 105 ? -18.410 -3.630 27.746 1.00 97.00 105 THR A O 1
ATOM 844 N N . GLU A 1 106 ? -18.609 -3.936 29.955 1.00 96.00 106 GLU A N 1
ATOM 845 C CA . GLU A 1 106 ? -17.549 -2.986 30.327 1.00 96.00 106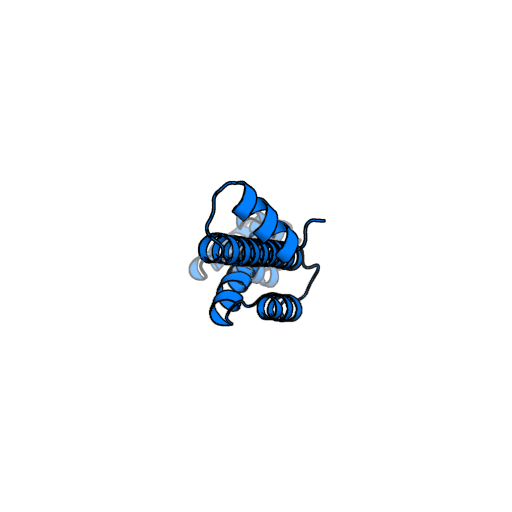 GLU A CA 1
ATOM 846 C C . GLU A 1 106 ? -16.189 -3.360 29.728 1.00 96.00 106 GLU A C 1
ATOM 848 O O . GLU A 1 106 ? -15.486 -2.497 29.209 1.00 96.00 106 GLU A O 1
ATOM 853 N N . GLU A 1 107 ? -15.831 -4.643 29.766 1.00 96.38 107 GLU A N 1
ATOM 854 C CA . GLU A 1 107 ? -14.580 -5.143 29.192 1.00 96.38 107 GLU A CA 1
ATOM 855 C C . GLU A 1 107 ? -14.529 -4.900 27.677 1.00 96.38 107 GLU A C 1
ATOM 857 O O . GLU A 1 107 ? -13.530 -4.408 27.150 1.00 96.38 107 GLU A O 1
ATOM 862 N N . THR A 1 108 ? -15.651 -5.143 26.991 1.00 95.88 108 THR A N 1
ATOM 863 C CA . THR A 1 108 ? -15.790 -4.870 25.555 1.00 95.88 108 THR A CA 1
ATOM 864 C C . THR A 1 108 ? -15.708 -3.370 25.269 1.0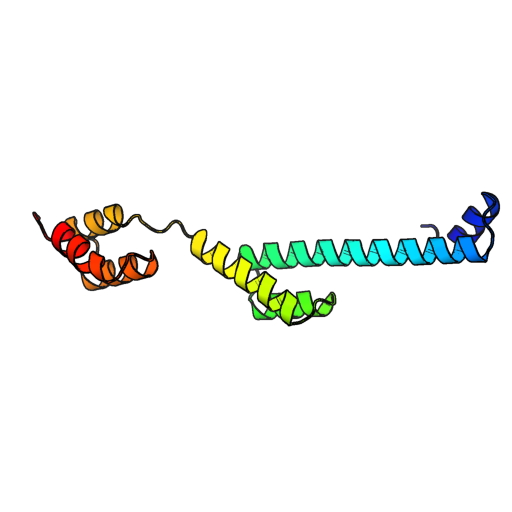0 95.88 108 THR A C 1
ATOM 866 O O . THR A 1 108 ? -14.997 -2.955 24.357 1.00 95.88 108 THR A O 1
ATOM 869 N N . ALA A 1 109 ? -16.382 -2.537 26.066 1.00 96.69 109 ALA A N 1
ATOM 870 C CA . ALA A 1 109 ? -16.333 -1.084 25.932 1.00 96.69 109 ALA A CA 1
ATOM 871 C C . ALA A 1 109 ? -14.909 -0.543 26.125 1.00 96.69 109 ALA A C 1
ATOM 873 O O . ALA A 1 109 ? -14.458 0.279 25.331 1.00 96.69 109 ALA A O 1
ATOM 874 N N . LYS A 1 110 ? -14.175 -1.043 27.129 1.00 96.81 110 LYS A N 1
ATOM 875 C CA . LYS A 1 110 ? -12.774 -0.684 27.376 1.00 96.81 110 LYS A CA 1
ATOM 876 C C . LYS A 1 110 ? -11.898 -1.012 26.168 1.00 96.81 110 LYS A C 1
ATOM 878 O O . LYS A 1 110 ? -11.168 -0.140 25.708 1.00 96.81 110 LYS A O 1
ATOM 883 N N . LYS A 1 111 ? -12.014 -2.232 25.636 1.00 95.00 111 LYS A N 1
ATOM 884 C CA . LYS A 1 111 ? -11.245 -2.672 24.468 1.00 95.00 111 LYS A CA 1
ATOM 885 C C . LYS A 1 111 ? -11.508 -1.784 23.249 1.00 95.00 111 LYS A C 1
ATOM 887 O O . LYS A 1 111 ? -10.561 -1.308 22.634 1.00 95.00 111 LYS A O 1
ATOM 892 N N . ILE A 1 112 ? -12.775 -1.485 22.953 1.00 94.00 112 ILE A N 1
ATOM 893 C CA . ILE A 1 112 ? -13.128 -0.600 21.833 1.00 94.00 112 ILE A CA 1
ATOM 894 C C . ILE A 1 112 ? -12.561 0.812 22.059 1.00 94.00 112 ILE A C 1
ATOM 896 O O . ILE A 1 112 ? -12.011 1.400 21.136 1.00 94.00 112 ILE A O 1
ATOM 900 N N . LEU A 1 113 ? -12.643 1.367 23.275 1.00 94.31 113 LEU A N 1
ATOM 901 C CA . LEU A 1 113 ? -12.085 2.694 23.579 1.00 94.31 113 LEU A CA 1
ATOM 902 C C . LEU A 1 113 ? -10.556 2.749 23.381 1.00 94.31 113 LEU A C 1
ATOM 904 O O . LEU A 1 113 ? -10.043 3.760 22.900 1.00 94.31 113 LEU A O 1
ATOM 908 N N . GLU A 1 114 ? -9.837 1.672 23.709 1.00 91.94 114 GLU A N 1
ATOM 909 C CA . GLU A 1 114 ? -8.400 1.534 23.427 1.00 91.94 114 GLU A CA 1
ATOM 910 C C . GLU A 1 114 ? -8.128 1.447 21.915 1.00 91.94 114 GLU A C 1
ATOM 912 O O . GLU A 1 114 ? -7.241 2.137 21.412 1.00 91.94 114 GLU A O 1
ATOM 917 N N . GLU A 1 115 ? -8.921 0.664 21.180 1.00 87.25 115 GLU A N 1
ATOM 918 C CA . GLU A 1 115 ? -8.805 0.494 19.724 1.00 87.25 115 GLU A CA 1
ATOM 919 C C . GLU A 1 115 ? -9.077 1.791 18.946 1.00 87.25 115 GLU A C 1
ATOM 921 O O . GLU A 1 115 ? -8.400 2.064 17.954 1.00 87.25 115 GLU A O 1
ATOM 926 N N . ILE A 1 116 ? -10.008 2.633 19.412 1.00 88.44 116 ILE A N 1
ATOM 927 C CA . ILE A 1 116 ? -10.267 3.961 18.823 1.00 88.44 116 ILE A CA 1
ATOM 928 C C . ILE A 1 116 ? -9.311 5.051 19.345 1.00 88.44 116 ILE A C 1
ATOM 930 O O . ILE A 1 116 ? -9.516 6.238 19.078 1.00 88.44 116 ILE A O 1
ATOM 934 N N . ASN A 1 117 ? -8.257 4.655 20.068 1.00 88.12 117 ASN A N 1
ATOM 935 C CA . ASN A 1 117 ? -7.177 5.509 20.560 1.00 88.12 117 ASN A CA 1
ATOM 936 C C . ASN A 1 117 ? -7.620 6.595 21.566 1.00 88.12 117 ASN A C 1
ATOM 938 O O . ASN A 1 117 ? -7.081 7.706 21.589 1.00 88.12 117 ASN A O 1
ATOM 942 N N . VAL A 1 118 ? -8.594 6.289 22.433 1.00 90.94 118 VAL A N 1
ATOM 943 C CA . VAL A 1 118 ? -8.881 7.132 23.605 1.00 90.94 118 VAL A CA 1
ATOM 944 C C . VAL A 1 118 ? -7.716 7.025 24.585 1.00 90.94 118 VAL A C 1
ATOM 946 O O . VAL A 1 118 ? -7.248 5.932 24.906 1.00 90.94 118 VAL A O 1
ATOM 949 N N . LYS A 1 119 ? -7.248 8.166 25.107 1.00 94.19 119 LYS A N 1
ATOM 950 C CA . LYS A 1 119 ? -6.204 8.172 26.138 1.00 94.19 119 LYS A CA 1
ATOM 951 C C . LYS A 1 119 ? -6.621 7.303 27.327 1.00 94.19 119 LYS A C 1
ATOM 953 O O . LYS A 1 119 ? -7.707 7.488 27.872 1.00 94.19 119 LYS A O 1
ATOM 958 N N . LYS A 1 120 ? -5.722 6.419 27.776 1.00 91.75 120 LYS A N 1
ATOM 959 C CA . LYS A 1 120 ? -5.972 5.457 28.868 1.00 91.75 120 LYS A CA 1
ATOM 960 C C . LYS A 1 120 ? -6.519 6.107 30.142 1.00 91.75 120 LYS A C 1
ATOM 962 O O . LYS A 1 120 ? -7.397 5.540 30.778 1.00 91.75 120 LYS A O 1
ATOM 967 N N . GLU A 1 121 ? -6.043 7.307 30.475 1.00 95.12 121 GLU A N 1
ATOM 968 C CA . GLU A 1 121 ? -6.504 8.101 31.625 1.00 95.12 121 GLU A CA 1
ATOM 969 C C . GLU A 1 121 ? -7.977 8.532 31.532 1.00 95.12 121 GLU A C 1
ATOM 971 O O . GLU A 1 121 ? -8.616 8.738 32.559 1.00 95.12 121 GLU A O 1
ATOM 976 N N . TYR A 1 122 ? -8.540 8.630 30.321 1.00 96.75 122 TYR A N 1
ATOM 977 C CA . TYR A 1 122 ? -9.927 9.044 30.112 1.00 96.75 122 TYR A CA 1
ATOM 978 C C . TYR A 1 122 ? -10.918 7.889 30.001 1.00 96.75 122 TYR A C 1
ATOM 980 O O . TYR A 1 122 ? -12.117 8.093 30.193 1.00 96.75 122 TYR A O 1
ATOM 988 N N . ILE A 1 123 ? -10.440 6.673 29.728 1.00 96.75 123 ILE A N 1
ATOM 989 C CA . ILE A 1 123 ? -11.285 5.479 29.603 1.00 96.75 123 ILE A CA 1
ATOM 990 C C . ILE A 1 123 ? -12.185 5.272 30.835 1.00 96.75 123 ILE A C 1
ATOM 992 O O . ILE A 1 123 ? -13.381 5.049 30.636 1.00 96.75 123 ILE A O 1
ATOM 996 N N . PRO A 1 124 ? -11.700 5.407 32.090 1.00 97.25 124 PRO A N 1
ATOM 997 C CA . PRO A 1 124 ? -12.554 5.250 33.265 1.00 97.25 124 PRO A CA 1
ATOM 998 C C . PRO A 1 124 ? -13.761 6.196 33.289 1.00 97.25 124 PRO A C 1
ATOM 1000 O O . PRO A 1 124 ? -14.837 5.778 33.710 1.00 97.25 124 PRO A O 1
ATOM 1003 N N . TYR A 1 125 ? -13.627 7.434 32.796 1.00 96.75 125 TYR A N 1
ATOM 1004 C CA . TYR A 1 125 ? -14.739 8.392 32.759 1.00 96.75 125 TYR A CA 1
ATOM 1005 C C . TYR A 1 125 ? -15.815 7.985 31.749 1.00 96.75 125 TYR A C 1
ATOM 1007 O O . TYR A 1 125 ? -16.997 8.056 32.072 1.00 96.75 125 TYR A O 1
ATOM 1015 N N . TYR A 1 126 ? -15.430 7.487 30.570 1.00 96.38 126 TYR A N 1
ATOM 1016 C CA . TYR A 1 126 ? -16.389 6.967 29.586 1.00 96.38 126 TYR A CA 1
ATOM 1017 C C . TYR A 1 126 ? -17.129 5.727 30.103 1.00 96.38 126 TYR A C 1
ATOM 1019 O O . TYR A 1 126 ? -18.339 5.597 29.916 1.00 96.38 126 TYR A O 1
ATOM 1027 N N . ILE A 1 127 ? -16.423 4.823 30.787 1.00 96.94 127 ILE A N 1
ATOM 1028 C CA . ILE A 1 127 ? -17.042 3.645 31.406 1.00 96.94 127 ILE A CA 1
ATOM 1029 C C . ILE A 1 127 ? -18.011 4.060 32.519 1.00 96.94 127 ILE A C 1
ATOM 1031 O O . ILE A 1 127 ? -19.131 3.550 32.574 1.00 96.94 127 ILE A O 1
ATOM 1035 N N . ALA A 1 128 ? -17.611 5.002 33.379 1.00 95.88 128 ALA A N 1
ATOM 1036 C CA . ALA A 1 128 ? -18.468 5.536 34.433 1.00 95.88 128 ALA A CA 1
ATOM 1037 C C . ALA A 1 128 ? -19.715 6.221 33.855 1.00 95.88 128 ALA A C 1
ATOM 1039 O O . ALA A 1 128 ? -20.821 5.951 34.317 1.00 95.88 128 ALA A O 1
ATOM 1040 N N . GLU A 1 129 ? -19.564 7.031 32.802 1.00 94.88 129 GLU A N 1
ATOM 1041 C CA . GLU A 1 129 ? -20.690 7.647 32.096 1.00 94.88 129 GLU A CA 1
ATOM 1042 C C . GLU A 1 129 ? -21.634 6.581 31.531 1.00 94.88 129 GLU A C 1
ATOM 1044 O O . GLU A 1 129 ? -22.848 6.705 31.669 1.00 94.88 129 GLU A O 1
ATOM 1049 N N . GLY A 1 130 ? -21.092 5.518 30.932 1.00 92.88 130 GLY A N 1
ATOM 1050 C CA . GLY A 1 130 ? -21.873 4.419 30.366 1.00 92.88 130 GLY A CA 1
ATOM 1051 C C . GLY A 1 130 ? -22.644 3.593 31.397 1.00 92.88 130 GLY A C 1
ATOM 1052 O O . GLY A 1 130 ? -23.640 2.963 31.057 1.00 92.88 130 GLY A O 1
ATOM 1053 N N . LYS A 1 131 ? -22.200 3.615 32.655 1.00 92.81 131 LYS A N 1
ATOM 1054 C CA . LYS A 1 131 ? -22.874 2.973 33.791 1.00 92.81 131 LYS A CA 1
ATOM 1055 C C . LYS A 1 131 ? -23.819 3.914 34.542 1.00 92.81 131 LYS A C 1
ATOM 1057 O O . LYS A 1 131 ? -24.673 3.439 35.286 1.00 92.81 131 LYS A O 1
ATOM 1062 N N . ALA A 1 132 ? -23.663 5.227 34.383 1.00 83.19 132 ALA A N 1
ATOM 1063 C CA . ALA A 1 132 ? -24.499 6.218 35.042 1.00 83.19 132 ALA A CA 1
ATOM 1064 C C . ALA A 1 132 ? -25.885 6.275 34.374 1.00 83.19 132 ALA A C 1
ATOM 1066 O O . ALA A 1 132 ? -26.009 6.668 33.212 1.00 83.19 132 ALA A O 1
ATOM 1067 N N . ASN A 1 133 ? -26.910 5.909 35.151 1.00 62.44 133 ASN A N 1
ATOM 1068 C CA . ASN A 1 133 ? -28.332 5.819 34.795 1.00 62.44 133 ASN A CA 1
ATOM 1069 C C . ASN A 1 133 ? -28.652 4.812 33.672 1.00 62.44 133 ASN A C 1
ATOM 1071 O O . ASN A 1 133 ? -28.791 5.182 32.504 1.00 62.44 133 ASN A O 1
ATOM 1075 N N . ALA A 1 134 ? -28.830 3.550 34.076 1.00 53.25 134 ALA A N 1
ATOM 1076 C CA . ALA A 1 134 ? -29.705 2.579 33.419 1.00 53.25 134 ALA A CA 1
ATOM 1077 C C . ALA A 1 134 ? -30.930 2.332 34.307 1.00 53.25 134 ALA A C 1
ATOM 1079 O O . ALA A 1 134 ? -30.747 2.355 35.547 1.00 53.25 134 ALA A O 1
#

pLDDT: mean 91.62, std 8.19, range [53.25, 97.69]